Protein AF-A0A7R9HCI7-F1 (afdb_monomer)

Organism: Timema cristinae (NCBI:txid61476)

Radius of gyration: 23.61 Å; Cα contacts (8 Å, |Δi|>4): 76; chains: 1; bounding box: 45×80×58 Å

pLDDT: mean 74.75, std 20.43, range [25.92, 94.0]

Solvent-accessible surface area (backbone atoms only — not comparable to full-atom values): 10026 Å² total; per-residue (Å²): 134,87,79,90,85,79,88,84,80,81,80,78,85,79,87,85,67,65,69,63,51,51,56,56,50,52,55,48,55,50,48,51,52,53,50,50,58,56,46,45,73,75,46,67,97,42,62,68,61,53,50,54,51,48,59,49,64,70,42,100,64,65,69,97,73,86,86,89,84,77,69,84,92,68,52,61,66,58,54,52,54,52,49,44,74,71,39,95,44,56,58,39,95,76,62,65,82,81,29,78,43,73,36,52,42,48,50,52,45,49,43,61,76,68,43,75,66,93,82,60,90,80,69,70,65,74,78,72,78,38,78,46,73,69,46,47,52,51,50,52,50,54,4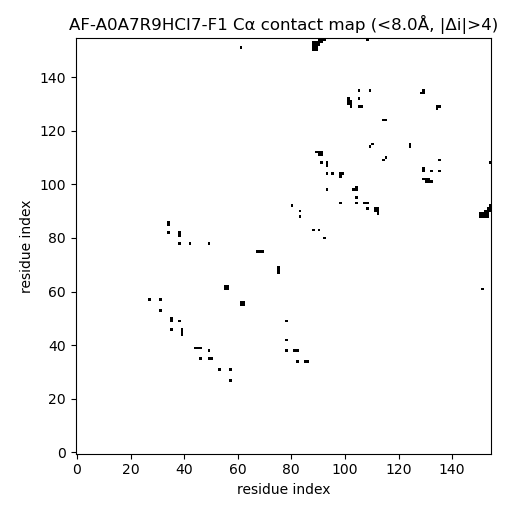9,58,71,68,45,83,68,89,60,60,78,46,116

InterPro domains:
  IPR020796 Origin recognition complex, subunit 5 [PTHR12705] (35-144)
  IPR027417 P-loop containing nucleoside triphosphate hydrolase [G3DSA:3.40.50.300] (43-154)
  IPR027417 P-loop containing nucleoside triphosphate hydrolase [SSF52540] (44-119)
  IPR041664 Orc1-like, AAA ATPase domain [PF13191] (43-144)

Secondary structure (DSSP, 8-state):
---------------SSHHHHHHHHHHHHHHHHHHHHHHHHHSTT-HHHHHHHHHHHSSSS--S-------TTS-HHHHHHHHHHHSSSEE----TTT--SHHHHHHHHHHHHHSPPTT-TTS--------SHHHHHHHHHHHHHH----PPEE-

Mean predicted aligned error: 12.15 Å

Sequence (155 aa):
MSSSLKSMKTKYKSGKNLENICGHLKSRHELKKRIQNKLNSIVPCRKVQINSLLDVLLTNQLPACVFVYGHTATGKTLVLSKLGDELNY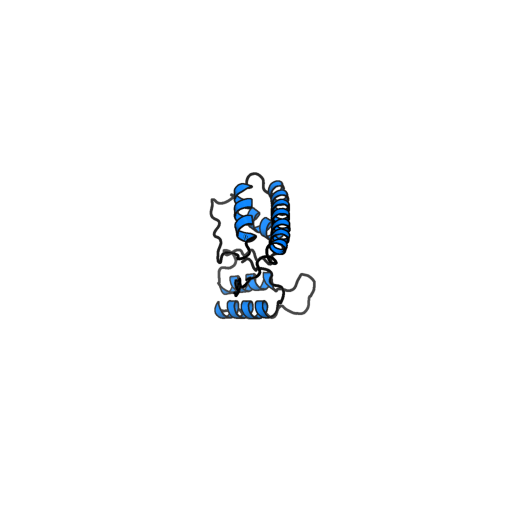AYACVNCIECYTPKLLFEQILFKFFGPSEGKSNDLWPCRRCDYMIDFVNILKQEADSHVTKQPLIL

Foldseek 3Di:
DDDDDDDDPDDPDDDDPPVVVVVVVVVLVVLLVVLLVVLCVVDPPCSVVLSVVSVQVSDPDHDPDDDDDDDPPPCPVVSVVSSVVSDPAQEQDDDCVVVVDPQSVLQSLCCSRPNDDPPDPDPPVPPQRPNDPVSSVVVVVVVVVVPPPPGDYHD

Structure (mmCIF, N/CA/C/O backbone):
data_AF-A0A7R9HCI7-F1
#
_entry.id   AF-A0A7R9HCI7-F1
#
loop_
_atom_site.group_PDB
_atom_site.id
_atom_site.type_symbol
_atom_site.label_atom_id
_atom_site.label_alt_id
_atom_site.label_comp_id
_atom_site.label_asym_id
_atom_site.label_entity_id
_atom_site.label_seq_id
_atom_site.pdbx_PDB_ins_code
_atom_site.Cartn_x
_atom_site.Cartn_y
_atom_site.Cartn_z
_atom_site.occupancy
_atom_site.B_iso_or_equiv
_atom_site.auth_seq_id
_atom_site.auth_comp_id
_atom_site.auth_asym_id
_atom_site.auth_atom_id
_atom_site.pdbx_PDB_model_num
ATOM 1 N N . MET A 1 1 ? -17.097 -65.354 40.753 1.00 37.03 1 MET A N 1
ATOM 2 C CA . MET A 1 1 ? -15.708 -65.227 40.259 1.00 37.03 1 MET A CA 1
ATOM 3 C C . MET A 1 1 ? -15.770 -64.275 39.067 1.00 37.03 1 MET A C 1
ATOM 5 O O . MET A 1 1 ? -16.356 -64.640 38.063 1.00 37.03 1 MET A O 1
ATOM 9 N N . SER A 1 2 ? -15.641 -62.958 39.283 1.00 2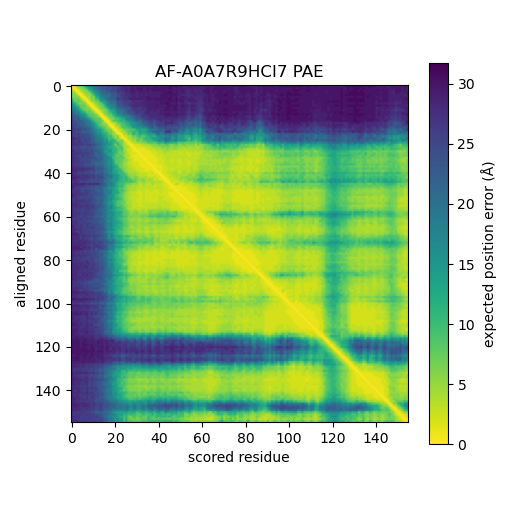7.30 2 SER A N 1
ATOM 10 C CA . SER A 1 2 ? -14.384 -62.184 39.129 1.00 27.30 2 SER A CA 1
ATOM 11 C C . SER A 1 2 ? -13.783 -62.344 37.721 1.00 27.30 2 SER A C 1
ATOM 13 O O . SER A 1 2 ? -13.521 -63.463 37.317 1.00 27.30 2 SER A O 1
ATOM 15 N N . SER A 1 3 ? -13.468 -61.323 36.927 1.00 27.89 3 SER A N 1
ATOM 16 C CA . SER A 1 3 ? -13.383 -59.879 37.154 1.00 27.89 3 SER A CA 1
ATOM 17 C C . SER A 1 3 ? -12.925 -59.207 35.849 1.00 27.89 3 SER A C 1
ATOM 19 O O . SER A 1 3 ? -12.008 -59.703 35.212 1.00 27.89 3 SER A O 1
ATOM 21 N N . SER A 1 4 ? -13.520 -58.052 35.533 1.00 30.88 4 SER A N 1
ATOM 22 C CA . SER A 1 4 ? -12.880 -56.810 35.061 1.00 30.88 4 SER A CA 1
ATOM 23 C C . SER A 1 4 ? -11.783 -56.866 33.978 1.00 30.88 4 SER A C 1
ATOM 25 O O . SER A 1 4 ? -10.645 -57.227 34.257 1.00 30.88 4 SER A O 1
ATOM 27 N N . LEU A 1 5 ? -12.060 -56.266 32.813 1.00 34.44 5 LEU A N 1
ATOM 28 C CA . LEU A 1 5 ? -11.051 -55.485 32.089 1.00 34.44 5 LEU A CA 1
ATOM 29 C C . LEU A 1 5 ? -11.661 -54.193 31.536 1.00 34.44 5 LEU A C 1
ATOM 31 O O . LEU A 1 5 ? -12.638 -54.166 30.794 1.00 34.44 5 LEU A O 1
ATOM 35 N N . LYS A 1 6 ? -11.086 -53.109 32.046 1.00 34.44 6 LYS A N 1
ATOM 36 C CA . LYS A 1 6 ? -11.495 -51.711 31.988 1.00 34.44 6 LYS A CA 1
ATOM 37 C C . LYS A 1 6 ? -11.345 -51.102 30.589 1.00 34.44 6 LYS A C 1
ATOM 39 O O . LYS A 1 6 ? -10.305 -51.234 29.960 1.00 34.44 6 LYS A O 1
ATOM 44 N N . SER A 1 7 ? -12.349 -50.304 30.216 1.00 31.52 7 SER A N 1
ATOM 45 C CA . SER A 1 7 ? -12.249 -48.953 29.633 1.00 31.52 7 SER A CA 1
ATOM 46 C C . SER A 1 7 ? -10.843 -48.495 29.208 1.00 31.52 7 SER A C 1
ATOM 48 O O . SER A 1 7 ? -10.058 -48.043 30.045 1.00 31.52 7 SER A O 1
ATOM 50 N N . MET A 1 8 ? -10.608 -48.423 27.899 1.00 29.86 8 MET A N 1
ATOM 51 C CA . MET A 1 8 ? -9.488 -47.690 27.308 1.00 29.86 8 MET A CA 1
ATOM 52 C C . MET A 1 8 ? -10.025 -46.424 26.626 1.00 29.86 8 MET A C 1
ATOM 54 O O . MET A 1 8 ? -10.258 -46.361 25.424 1.00 29.86 8 MET A O 1
ATOM 58 N N . LYS A 1 9 ? -10.286 -45.402 27.451 1.00 27.91 9 LYS A N 1
ATOM 59 C CA . LYS A 1 9 ? -10.481 -44.015 27.015 1.00 27.91 9 LYS A CA 1
ATOM 60 C C . LYS A 1 9 ? -9.11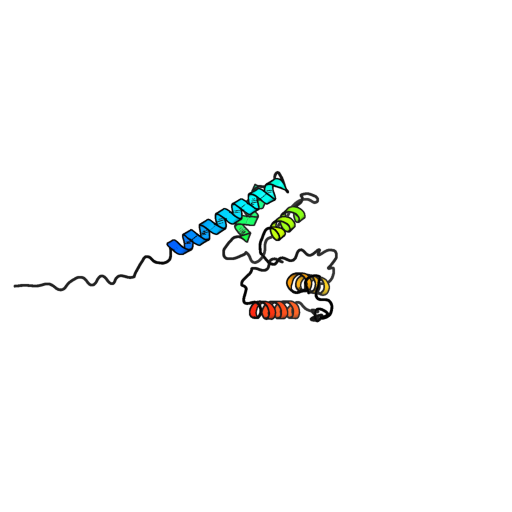3 -43.444 26.646 1.00 27.91 9 LYS A C 1
A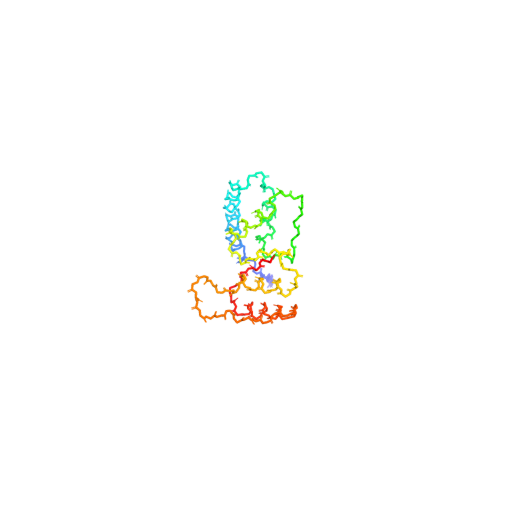TOM 62 O O . LYS A 1 9 ? -8.374 -43.001 27.527 1.00 27.91 9 LYS A O 1
ATOM 67 N N . THR A 1 10 ? -8.771 -43.430 25.364 1.00 29.78 10 THR A N 1
ATOM 68 C CA . THR A 1 10 ? -7.568 -42.738 24.892 1.00 29.78 10 THR A CA 1
ATOM 69 C C . THR A 1 10 ? -7.864 -41.242 24.803 1.00 29.78 10 THR A C 1
ATOM 71 O O . THR A 1 10 ? -8.478 -40.746 23.863 1.00 29.78 10 THR A O 1
ATOM 74 N N . LYS A 1 11 ? -7.458 -40.531 25.859 1.00 28.47 11 LYS A N 1
ATOM 75 C CA . LYS A 1 11 ? -7.398 -39.070 25.961 1.00 28.47 11 LYS A CA 1
ATOM 76 C C . LYS A 1 11 ? -6.602 -38.484 24.785 1.00 28.47 11 LYS A C 1
ATOM 78 O O . LYS A 1 11 ? -5.375 -38.495 24.827 1.00 28.47 11 LYS A O 1
ATOM 83 N N . TYR A 1 12 ? -7.273 -37.875 23.810 1.00 25.92 12 TYR A N 1
ATOM 84 C CA . TYR A 1 12 ? -6.657 -36.802 23.029 1.00 25.92 12 TYR A CA 1
ATOM 85 C C . TYR A 1 12 ? -6.811 -35.495 23.811 1.00 25.92 12 TYR A C 1
ATOM 87 O O . TYR A 1 12 ? -7.913 -35.033 24.102 1.00 25.92 12 TYR A O 1
ATOM 95 N N . LYS A 1 13 ? -5.663 -34.967 24.247 1.00 31.38 13 LYS A N 1
ATOM 96 C CA . LYS A 1 13 ? -5.502 -33.753 25.051 1.00 31.38 13 LYS A CA 1
ATOM 97 C C . LYS A 1 13 ? -6.074 -32.535 24.318 1.00 31.38 13 LYS A C 1
ATOM 99 O O . LYS A 1 13 ? -5.421 -31.946 23.465 1.00 31.38 13 LYS A O 1
ATOM 104 N N . SER A 1 14 ? -7.270 -32.136 24.733 1.00 38.16 14 SER A N 1
ATOM 105 C CA . SER A 1 14 ? -7.735 -30.752 24.695 1.00 38.16 14 SER A CA 1
ATOM 106 C C . SER A 1 14 ? -6.906 -29.898 25.670 1.00 38.16 14 SER A C 1
ATOM 108 O O . SER A 1 14 ? -6.562 -30.374 26.754 1.00 38.16 14 SER A O 1
ATOM 110 N N . GLY A 1 15 ? -6.605 -28.644 25.305 1.00 38.34 15 GLY A N 1
ATOM 111 C CA . GLY A 1 15 ? -6.406 -27.592 26.312 1.00 38.34 15 GLY A CA 1
ATOM 112 C C . GLY A 1 15 ? -5.046 -26.891 26.429 1.00 38.34 15 GLY A C 1
ATOM 113 O O . GLY A 1 15 ? -4.639 -26.626 27.553 1.00 38.34 15 GLY A O 1
ATOM 114 N N . LYS A 1 16 ? -4.343 -26.540 25.336 1.00 35.91 16 LYS A N 1
ATOM 115 C CA . LYS A 1 16 ? -3.199 -25.587 25.418 1.00 35.91 16 LYS A CA 1
ATOM 116 C C . LYS A 1 16 ? -3.106 -24.493 24.339 1.00 35.91 16 LYS A C 1
ATOM 118 O O . LYS A 1 16 ? -2.102 -23.795 24.297 1.00 35.91 16 LYS A O 1
ATOM 123 N N . ASN A 1 17 ? -4.126 -24.281 23.499 1.00 39.03 17 ASN A N 1
ATOM 124 C CA . ASN A 1 17 ? -4.044 -23.271 22.424 1.00 39.03 17 ASN A CA 1
ATOM 125 C C . ASN A 1 17 ? -5.053 -22.110 22.523 1.00 39.03 17 ASN A C 1
ATOM 127 O O . ASN A 1 17 ? -5.006 -21.206 21.705 1.00 39.03 17 ASN A O 1
ATOM 131 N N . LEU A 1 18 ? -5.950 -22.087 23.515 1.00 42.44 18 LEU A N 1
ATOM 132 C CA . LEU A 1 18 ? -6.977 -21.034 23.621 1.00 42.44 18 LEU A CA 1
ATOM 133 C C . LEU A 1 18 ? -6.498 -19.786 24.384 1.00 42.44 18 LEU A C 1
ATOM 135 O O . LEU A 1 18 ? -6.918 -18.674 24.067 1.00 42.44 18 LEU A O 1
ATOM 139 N N . GLU A 1 19 ? -5.575 -19.937 25.337 1.00 40.16 19 GLU A N 1
ATOM 140 C CA . GLU A 1 19 ? -5.097 -18.809 26.152 1.00 40.16 19 GLU A CA 1
ATOM 141 C C . GLU A 1 19 ? -4.163 -17.868 25.368 1.00 40.16 19 GLU A C 1
ATOM 143 O O . GLU A 1 19 ? -4.266 -16.647 25.496 1.00 40.16 19 GLU A O 1
ATOM 148 N N . ASN A 1 20 ? -3.352 -18.406 24.448 1.00 46.62 20 ASN A N 1
ATOM 149 C CA . ASN A 1 20 ? -2.476 -17.608 23.576 1.00 46.62 20 ASN A CA 1
ATOM 150 C C . ASN A 1 20 ? -3.254 -16.824 22.503 1.00 46.62 20 ASN A C 1
ATOM 152 O O . ASN A 1 20 ? -2.896 -15.695 22.167 1.00 46.62 20 ASN A O 1
ATOM 156 N N . ILE A 1 21 ? -4.355 -17.390 21.996 1.00 50.56 21 ILE A N 1
ATOM 157 C CA . ILE A 1 21 ? -5.230 -16.731 21.014 1.00 50.56 21 ILE A CA 1
ATOM 158 C C . ILE A 1 21 ? -5.944 -15.531 21.658 1.00 50.56 21 ILE A C 1
ATOM 160 O O . ILE A 1 21 ? -6.047 -14.467 21.046 1.00 50.56 21 ILE A O 1
ATOM 164 N N . CYS A 1 22 ? -6.370 -15.666 22.919 1.00 41.59 22 CYS A N 1
ATOM 165 C CA . CYS A 1 22 ? -7.024 -14.592 23.670 1.00 41.59 22 CYS A CA 1
ATOM 166 C C . CYS A 1 22 ? -6.092 -13.388 23.907 1.00 41.59 22 CYS A C 1
ATOM 168 O O . CYS A 1 22 ? -6.515 -12.243 23.744 1.00 41.59 22 CYS A O 1
ATOM 170 N N . GLY A 1 23 ? -4.810 -13.625 24.213 1.00 49.91 23 GLY A N 1
ATOM 171 C CA . GLY A 1 23 ? -3.813 -12.554 24.345 1.00 49.91 23 GLY A CA 1
ATOM 172 C C . GLY A 1 23 ? -3.589 -11.777 23.041 1.00 49.91 23 GLY A C 1
ATOM 173 O O . GLY A 1 23 ? -3.537 -10.546 23.040 1.00 49.91 23 GLY A O 1
ATOM 174 N N . HIS A 1 24 ? -3.542 -12.485 21.910 1.00 54.00 24 HIS A N 1
ATOM 175 C CA . HIS A 1 24 ? -3.337 -11.879 20.593 1.00 54.00 24 HIS A CA 1
ATOM 176 C C . HIS A 1 24 ? -4.558 -11.079 20.103 1.00 54.00 24 HIS A C 1
ATOM 178 O O . HIS A 1 24 ? -4.414 -9.995 19.535 1.00 54.00 24 HIS A O 1
ATOM 184 N N . LEU A 1 25 ? -5.767 -11.583 20.372 1.00 55.38 25 LEU A N 1
ATOM 185 C CA . LEU A 1 25 ? -7.024 -10.899 20.053 1.00 55.38 25 LEU A CA 1
ATOM 186 C C . LEU A 1 25 ? -7.227 -9.634 20.897 1.00 55.38 25 LEU A C 1
ATOM 188 O O . LEU A 1 25 ? -7.685 -8.624 20.364 1.00 55.38 25 LEU A O 1
ATOM 192 N N . LYS A 1 26 ? -6.841 -9.652 22.182 1.00 60.97 26 LYS A N 1
ATOM 193 C CA . LYS A 1 26 ? -6.886 -8.463 23.052 1.00 60.97 26 LYS A CA 1
ATOM 194 C C . LYS A 1 26 ? -5.981 -7.344 22.531 1.00 60.97 26 LYS A C 1
ATOM 196 O O . LYS A 1 26 ? -6.449 -6.220 22.376 1.00 60.97 26 LYS A O 1
ATOM 201 N N . SER A 1 27 ? -4.741 -7.673 22.161 1.00 69.88 27 SER A N 1
ATOM 202 C CA . SER A 1 27 ? -3.797 -6.716 21.564 1.00 69.88 27 SER A CA 1
ATOM 203 C C . SER A 1 27 ? -4.328 -6.103 20.260 1.00 69.88 27 SER A C 1
ATOM 205 O O . SER A 1 27 ? -4.240 -4.890 20.066 1.00 69.88 27 SER A O 1
ATOM 207 N N . ARG A 1 28 ? -4.951 -6.906 19.385 1.00 73.25 28 ARG A N 1
ATOM 208 C CA . ARG A 1 28 ? -5.523 -6.414 18.120 1.00 73.25 28 ARG A CA 1
ATOM 209 C C . ARG A 1 28 ? -6.748 -5.528 18.307 1.00 73.25 28 ARG A C 1
ATOM 211 O O . ARG A 1 28 ? -6.856 -4.509 17.629 1.00 73.25 28 ARG A O 1
ATOM 218 N N . HIS A 1 29 ? -7.660 -5.884 19.210 1.00 82.31 29 HIS A N 1
ATOM 219 C CA . HIS A 1 29 ? -8.820 -5.041 19.506 1.00 82.31 29 HIS A CA 1
ATOM 220 C C . HIS A 1 29 ? -8.399 -3.678 20.065 1.00 82.31 29 HIS A C 1
ATOM 222 O O . HIS A 1 29 ? -8.983 -2.653 19.708 1.00 82.31 29 HIS A O 1
ATOM 228 N N . GLU A 1 30 ? -7.365 -3.662 20.904 1.00 84.75 30 GLU A N 1
ATOM 229 C CA . GLU A 1 30 ? -6.807 -2.440 21.473 1.00 84.75 30 GLU A CA 1
ATOM 230 C C . GLU A 1 30 ? -6.088 -1.588 20.417 1.00 84.75 30 GLU A C 1
ATOM 232 O O . GLU A 1 30 ? -6.344 -0.385 20.324 1.00 84.75 30 GLU A O 1
ATOM 237 N N . LEU A 1 31 ? -5.291 -2.214 19.542 1.00 84.50 31 LEU A N 1
ATOM 238 C CA . LEU A 1 31 ? -4.670 -1.555 18.390 1.00 84.50 31 LEU A CA 1
ATOM 239 C C . LEU A 1 31 ? -5.727 -0.941 17.459 1.00 84.50 31 LEU A C 1
ATOM 241 O O . LEU A 1 31 ? -5.645 0.243 17.132 1.00 84.50 31 LEU A O 1
ATOM 245 N N . LYS A 1 32 ? -6.757 -1.716 17.086 1.00 88.00 32 LYS A N 1
ATOM 246 C CA . LYS A 1 32 ? -7.870 -1.248 16.249 1.00 88.00 32 LYS A CA 1
ATOM 247 C C . LYS A 1 32 ? -8.527 -0.018 16.865 1.00 88.00 32 LYS A C 1
ATOM 249 O O . LYS A 1 32 ? -8.707 0.982 16.179 1.00 88.00 32 LYS A O 1
ATOM 254 N N . LYS A 1 33 ? -8.842 -0.064 18.164 1.00 88.81 33 LYS A N 1
ATOM 255 C CA . LYS A 1 33 ? -9.473 1.050 18.885 1.00 88.81 33 LYS A CA 1
ATOM 256 C C . LYS A 1 33 ? -8.571 2.287 18.924 1.00 88.81 33 LYS A C 1
ATOM 258 O O . LYS A 1 33 ? -9.055 3.401 18.733 1.00 88.81 33 LYS A O 1
ATOM 263 N N . ARG A 1 34 ? -7.264 2.105 19.132 1.00 89.56 34 ARG A N 1
ATOM 264 C CA . ARG A 1 34 ? -6.278 3.194 19.136 1.00 89.56 34 ARG A CA 1
ATOM 265 C C . ARG A 1 34 ? -6.194 3.886 17.775 1.00 89.56 34 ARG A C 1
ATOM 267 O O . ARG A 1 34 ? -6.333 5.107 17.718 1.00 89.56 34 ARG A O 1
ATOM 274 N N . ILE A 1 35 ? -6.019 3.115 16.699 1.00 89.12 35 ILE A N 1
ATOM 275 C CA . ILE A 1 35 ? -5.932 3.643 15.329 1.00 89.12 35 ILE A CA 1
ATOM 276 C C . ILE A 1 35 ? -7.252 4.314 14.944 1.00 89.12 35 ILE A C 1
ATOM 278 O O . ILE A 1 35 ? -7.260 5.446 14.469 1.00 89.12 35 ILE A O 1
ATOM 282 N N . GLN A 1 36 ? -8.383 3.668 15.230 1.00 89.94 36 GLN A N 1
ATOM 283 C CA . GLN A 1 36 ? -9.710 4.212 14.956 1.00 89.94 36 GLN A CA 1
ATOM 284 C C . GLN A 1 36 ? -9.930 5.568 15.643 1.00 89.94 36 GLN A C 1
ATOM 286 O O . GLN A 1 36 ? -10.409 6.505 15.009 1.00 89.94 36 GLN A O 1
ATOM 291 N N . ASN A 1 37 ? -9.574 5.702 16.924 1.00 89.50 37 ASN A N 1
ATOM 292 C CA . ASN A 1 37 ? -9.727 6.963 17.652 1.00 89.50 37 ASN A CA 1
ATOM 293 C C . ASN A 1 37 ? -8.876 8.084 17.045 1.00 89.50 37 ASN A C 1
ATOM 295 O O . ASN A 1 37 ? -9.359 9.208 16.915 1.00 89.50 37 ASN A O 1
ATOM 299 N N . LYS A 1 38 ? -7.642 7.771 16.638 1.00 89.69 38 LYS A N 1
ATOM 300 C CA . LYS A 1 38 ? -6.724 8.738 16.029 1.00 89.69 38 LYS A CA 1
ATOM 301 C C . LYS A 1 38 ? -7.152 9.139 14.615 1.00 89.69 38 LYS A C 1
ATOM 303 O O . LYS A 1 38 ? -7.125 10.314 14.278 1.00 89.69 38 LYS A O 1
ATOM 308 N N . LEU A 1 39 ? -7.624 8.197 13.802 1.00 89.00 39 LEU A N 1
ATOM 309 C CA . LEU A 1 39 ? -8.130 8.507 12.463 1.00 89.00 39 LEU A CA 1
ATOM 310 C C . LEU A 1 39 ? -9.450 9.280 12.505 1.00 89.00 39 LEU A C 1
ATOM 312 O O . LEU A 1 39 ? -9.661 10.157 11.675 1.00 89.00 39 LEU A O 1
ATOM 316 N N . ASN A 1 40 ? -10.323 9.009 13.477 1.00 89.06 40 ASN A N 1
ATOM 317 C CA . ASN A 1 40 ? -11.608 9.702 13.603 1.00 89.06 40 ASN A CA 1
ATOM 318 C C . ASN A 1 40 ? -11.477 11.182 13.982 1.00 89.06 40 ASN A C 1
ATOM 320 O O . ASN A 1 40 ? -12.395 11.946 13.684 1.00 89.06 40 ASN A O 1
ATOM 324 N N . SER A 1 41 ? -10.389 11.585 14.648 1.00 88.69 41 SER A N 1
ATOM 325 C CA . SER A 1 41 ? -10.126 13.002 14.921 1.00 88.69 41 SER A CA 1
ATOM 326 C C . SER A 1 41 ? -9.600 13.734 13.685 1.00 88.69 41 SER A C 1
ATOM 328 O O . SER A 1 41 ? -9.924 14.901 13.493 1.00 88.69 41 SER A O 1
ATOM 330 N N . ILE A 1 42 ? -8.837 13.046 12.829 1.00 88.44 42 ILE A N 1
ATOM 331 C CA . ILE A 1 42 ? -8.244 13.614 11.608 1.00 88.44 42 ILE A CA 1
ATOM 332 C C . ILE A 1 42 ? -9.255 13.634 10.454 1.00 88.44 42 ILE A C 1
ATOM 334 O O . ILE A 1 42 ? -9.344 14.613 9.716 1.00 88.44 42 ILE A O 1
ATOM 338 N N . VAL A 1 43 ? -10.019 12.553 10.283 1.00 88.38 43 VAL A N 1
ATOM 339 C CA . VAL A 1 43 ? -10.983 12.375 9.192 1.00 88.38 43 VAL A CA 1
ATOM 340 C C . VAL A 1 43 ? -12.382 12.141 9.774 1.00 88.38 43 VAL A C 1
ATOM 342 O O . VAL A 1 43 ? -12.817 10.992 9.933 1.00 88.38 43 VAL A O 1
ATOM 345 N N . PRO A 1 44 ? -13.121 13.217 10.103 1.00 86.75 44 PRO A N 1
ATOM 346 C CA . PRO A 1 44 ? -14.468 13.088 10.636 1.00 86.75 44 PRO A CA 1
ATOM 347 C C . PRO A 1 44 ? -15.424 12.452 9.612 1.00 86.75 44 PRO A C 1
ATOM 349 O O . PRO A 1 44 ? -15.191 12.451 8.403 1.00 86.75 44 PRO A O 1
ATOM 352 N N . CYS A 1 45 ? -16.528 11.890 10.113 1.00 87.56 45 CYS A N 1
ATOM 353 C CA . CYS A 1 45 ? -17.630 11.329 9.315 1.00 87.56 45 CYS A CA 1
ATOM 354 C C . CYS A 1 45 ? -17.297 10.109 8.428 1.00 87.56 45 CYS A C 1
ATOM 356 O O . CYS A 1 45 ? -18.137 9.700 7.631 1.00 87.56 45 CYS A O 1
ATOM 358 N N . ARG A 1 46 ? -16.126 9.471 8.584 1.00 87.62 46 ARG A N 1
ATOM 359 C CA . ARG A 1 46 ? -15.738 8.255 7.827 1.00 87.62 46 ARG A CA 1
ATOM 360 C C . ARG A 1 46 ? -15.551 7.001 8.681 1.00 87.62 46 ARG A C 1
ATOM 362 O O . ARG A 1 46 ? -14.874 6.054 8.287 1.00 87.62 46 ARG A O 1
ATOM 369 N N . LYS A 1 47 ? -16.176 6.984 9.860 1.00 89.44 47 LYS A N 1
ATOM 370 C CA . LYS A 1 47 ? -16.003 5.938 10.882 1.00 89.44 47 LYS A CA 1
ATOM 371 C C . LYS A 1 47 ? -16.291 4.532 10.346 1.00 89.44 47 LYS A C 1
ATOM 373 O O . LYS A 1 47 ? -15.550 3.601 10.636 1.00 89.44 47 LYS A O 1
ATOM 378 N N . VAL A 1 48 ? -17.356 4.377 9.557 1.00 90.00 48 VAL A N 1
ATOM 379 C CA . VAL A 1 48 ? -17.792 3.069 9.036 1.00 90.00 48 VAL A CA 1
ATOM 380 C C . VAL A 1 48 ? -16.791 2.518 8.018 1.00 90.00 48 VAL A C 1
ATOM 382 O O . VAL A 1 48 ? -16.431 1.343 8.079 1.00 90.00 48 VAL A O 1
ATOM 385 N N . GLN A 1 49 ? -16.294 3.371 7.121 1.00 91.19 49 GLN A N 1
ATOM 386 C CA . GLN A 1 49 ? -15.311 2.991 6.106 1.00 91.19 49 GLN A CA 1
ATOM 387 C C . GLN A 1 49 ? -13.958 2.663 6.745 1.00 91.19 49 GLN A C 1
ATOM 389 O O . GLN A 1 49 ? -13.357 1.650 6.401 1.00 91.19 49 GLN A O 1
ATOM 394 N N . ILE A 1 50 ? -13.517 3.471 7.717 1.00 91.19 50 ILE A N 1
ATOM 395 C CA . ILE A 1 50 ? -12.285 3.222 8.481 1.00 91.19 50 ILE A CA 1
ATOM 396 C C . ILE A 1 50 ? -12.375 1.883 9.218 1.00 91.19 50 ILE A C 1
ATOM 398 O O . ILE A 1 50 ? -11.444 1.088 9.152 1.00 91.19 50 ILE A O 1
ATOM 402 N N . ASN A 1 51 ? -13.505 1.598 9.871 1.00 91.44 51 ASN A N 1
ATOM 403 C CA . ASN A 1 51 ? -13.701 0.328 10.569 1.00 91.44 51 ASN A CA 1
ATOM 404 C C . ASN A 1 51 ? -13.638 -0.865 9.619 1.00 91.44 51 ASN A C 1
ATOM 406 O O . ASN A 1 51 ? -12.945 -1.829 9.920 1.00 91.44 51 ASN A O 1
ATOM 410 N N . SER A 1 52 ? -14.317 -0.768 8.474 1.00 91.38 52 SER A N 1
ATOM 411 C CA . SER A 1 52 ? -14.349 -1.840 7.474 1.00 91.38 52 SER A CA 1
ATOM 412 C C . SER A 1 52 ? -12.955 -2.113 6.904 1.00 91.38 52 SER A C 1
ATOM 414 O O . SER A 1 52 ? -12.555 -3.266 6.779 1.00 91.38 52 SER A O 1
ATOM 416 N N . LEU A 1 53 ? -12.181 -1.061 6.613 1.00 90.44 53 LEU A N 1
ATOM 417 C CA . LEU A 1 53 ? -10.796 -1.200 6.159 1.00 90.44 53 LEU A CA 1
ATOM 418 C C . LEU A 1 53 ? -9.898 -1.796 7.247 1.00 90.44 53 LEU A C 1
ATOM 420 O O . LEU A 1 53 ? -9.122 -2.699 6.960 1.00 90.44 53 LEU A O 1
ATOM 424 N N . LEU A 1 54 ? -10.023 -1.347 8.500 1.00 89.81 54 LEU A N 1
ATOM 425 C CA . LEU A 1 54 ? -9.267 -1.915 9.619 1.00 89.81 54 LEU A CA 1
ATOM 426 C C . LEU A 1 54 ? -9.591 -3.393 9.841 1.00 89.81 54 LEU A C 1
ATOM 428 O O . LEU A 1 54 ? -8.686 -4.166 10.134 1.00 89.81 54 LEU A O 1
ATOM 432 N N . ASP A 1 55 ? -10.852 -3.794 9.690 1.00 89.44 55 ASP A N 1
ATOM 433 C CA . ASP A 1 55 ? -11.253 -5.198 9.801 1.00 89.44 55 ASP A CA 1
ATOM 434 C C . ASP A 1 55 ? -10.606 -6.068 8.726 1.00 89.44 55 ASP A C 1
ATOM 436 O O . ASP A 1 55 ? -10.173 -7.176 9.024 1.00 89.44 55 ASP A O 1
ATOM 440 N N . VAL A 1 56 ? -10.477 -5.550 7.504 1.00 89.44 56 VAL A N 1
ATOM 441 C CA . VAL A 1 56 ? -9.834 -6.255 6.389 1.00 89.44 56 VAL A CA 1
ATOM 442 C C . VAL A 1 56 ? -8.307 -6.267 6.506 1.00 89.44 56 VAL A C 1
ATOM 444 O O . VAL A 1 56 ? -7.683 -7.254 6.136 1.00 89.44 56 VAL A O 1
ATOM 447 N N . LEU A 1 57 ? -7.689 -5.195 7.007 1.00 86.62 57 LEU A N 1
ATOM 448 C CA . LEU A 1 57 ? -6.228 -5.082 7.084 1.00 86.62 57 LEU A CA 1
ATOM 449 C C . LEU A 1 57 ? -5.631 -5.734 8.336 1.00 86.62 57 LEU A C 1
ATOM 451 O O . LEU A 1 57 ? -4.482 -6.159 8.305 1.00 86.62 57 LEU A O 1
ATOM 455 N N . LEU A 1 58 ? -6.384 -5.821 9.438 1.00 84.94 58 LEU A N 1
ATOM 456 C CA . LEU A 1 58 ? -5.913 -6.427 10.690 1.00 84.94 58 LEU A CA 1
ATOM 457 C C . LEU A 1 58 ? -6.166 -7.940 10.773 1.00 84.94 58 LEU A C 1
ATOM 459 O O . LEU A 1 58 ? -5.845 -8.547 11.803 1.00 84.94 58 LEU A O 1
ATOM 463 N N . THR A 1 59 ? -6.716 -8.565 9.729 1.00 80.75 59 THR A N 1
ATOM 464 C CA . THR A 1 59 ? -6.866 -10.023 9.650 1.00 80.75 59 THR A CA 1
ATOM 465 C C . THR A 1 59 ? -5.506 -10.730 9.643 1.00 80.75 59 THR A C 1
ATOM 467 O O . THR A 1 59 ? -4.457 -10.151 9.369 1.00 80.75 59 THR A O 1
ATOM 470 N N . ASN A 1 60 ? -5.502 -12.027 9.966 1.00 72.62 60 ASN A N 1
ATOM 471 C CA . ASN A 1 60 ? -4.279 -12.840 9.905 1.00 72.62 60 ASN A CA 1
ATOM 472 C C . ASN A 1 60 ? -3.807 -13.090 8.463 1.00 72.62 60 ASN A C 1
ATOM 474 O O . ASN A 1 60 ? -2.651 -13.441 8.247 1.00 72.62 60 ASN A O 1
ATOM 478 N N . GLN A 1 61 ? -4.712 -12.945 7.496 1.00 80.38 61 GLN A N 1
ATOM 479 C CA . GLN A 1 61 ? -4.459 -13.087 6.071 1.00 80.38 61 GLN A CA 1
ATOM 480 C C . GLN A 1 61 ? -5.020 -11.851 5.384 1.00 80.38 61 GLN A C 1
ATOM 482 O O . GLN A 1 61 ? -6.239 -11.654 5.375 1.00 80.38 61 GLN A O 1
ATOM 487 N N . LEU A 1 62 ? -4.133 -11.018 4.844 1.00 84.88 62 LEU A N 1
ATOM 488 C CA . LEU A 1 62 ? -4.565 -9.896 4.026 1.00 84.88 62 LEU A CA 1
ATOM 489 C C . LEU A 1 62 ? -5.165 -10.422 2.720 1.00 84.88 62 LEU A C 1
ATOM 491 O O . LEU A 1 62 ? -4.671 -11.413 2.170 1.00 84.88 62 LEU A O 1
ATOM 495 N N . PRO A 1 63 ? -6.224 -9.779 2.213 1.00 88.06 63 PRO A N 1
ATOM 496 C CA . PRO A 1 63 ? -6.725 -10.087 0.884 1.00 88.06 63 PRO A CA 1
ATOM 497 C C . PRO A 1 63 ? -5.653 -9.784 -0.168 1.00 88.06 63 PRO A C 1
ATOM 499 O O . PRO A 1 63 ? -4.856 -8.862 -0.013 1.00 88.06 63 PRO A O 1
ATOM 502 N N . ALA A 1 64 ? -5.681 -10.523 -1.279 1.00 87.19 64 ALA A N 1
ATOM 503 C CA . ALA A 1 64 ? -4.757 -10.297 -2.391 1.00 87.19 64 ALA A CA 1
ATOM 504 C C . ALA A 1 64 ? -4.931 -8.911 -3.044 1.00 87.19 64 ALA A C 1
ATOM 506 O O . ALA A 1 64 ? -3.992 -8.382 -3.628 1.00 87.19 64 ALA A O 1
ATOM 507 N N . CYS A 1 65 ? -6.131 -8.327 -2.966 1.00 89.56 65 CYS A N 1
ATOM 508 C CA . CYS A 1 65 ? -6.434 -7.000 -3.491 1.00 89.56 65 CYS A CA 1
ATOM 509 C C . CYS A 1 65 ? -7.634 -6.394 -2.748 1.00 89.56 65 CYS A C 1
ATOM 511 O O . CYS A 1 65 ? -8.603 -7.096 -2.450 1.00 89.56 65 CYS A O 1
ATOM 513 N N . VAL A 1 66 ? -7.583 -5.086 -2.484 1.00 91.06 66 VAL A N 1
ATOM 514 C CA . VAL A 1 66 ? -8.718 -4.287 -2.000 1.00 91.06 66 VAL A CA 1
ATOM 515 C C . VAL A 1 66 ? -8.941 -3.141 -2.972 1.00 91.06 66 VAL A C 1
ATOM 517 O O . VAL A 1 66 ? -8.031 -2.360 -3.236 1.00 91.06 66 VAL A O 1
ATOM 520 N N . PHE A 1 67 ? -10.166 -3.008 -3.474 1.00 92.19 67 PHE A N 1
ATOM 521 C CA . PHE A 1 67 ? -10.534 -1.927 -4.380 1.00 92.19 67 PHE A CA 1
ATOM 522 C C . PHE A 1 67 ? -11.474 -0.937 -3.689 1.00 92.19 67 PHE A C 1
ATOM 524 O O . PHE A 1 67 ? -12.586 -1.289 -3.294 1.00 92.19 67 PHE A O 1
ATOM 531 N N . VAL A 1 68 ? -11.032 0.315 -3.539 1.00 91.75 68 VAL A N 1
ATOM 532 C CA . VAL A 1 68 ? -11.808 1.391 -2.902 1.00 91.75 68 VAL A CA 1
ATOM 533 C C . VAL A 1 68 ? -12.257 2.393 -3.962 1.00 91.75 68 VAL A C 1
ATOM 535 O O . VAL A 1 68 ? -11.439 3.108 -4.536 1.00 91.75 68 VAL A O 1
ATOM 538 N N . TYR A 1 69 ? -13.568 2.496 -4.192 1.00 93.56 69 TYR A N 1
ATOM 539 C CA . TYR A 1 69 ? -14.145 3.375 -5.216 1.00 93.56 69 TYR A CA 1
ATOM 540 C C . TYR A 1 69 ? -14.982 4.522 -4.618 1.00 93.56 69 TYR A C 1
ATOM 542 O O . TYR A 1 69 ? -15.396 4.486 -3.460 1.00 93.56 69 TYR A O 1
ATOM 550 N N . GLY A 1 70 ? -15.210 5.576 -5.410 1.00 92.56 70 GLY A N 1
ATOM 551 C CA . GLY A 1 70 ? -16.118 6.684 -5.084 1.00 92.56 70 GLY A CA 1
ATOM 552 C C . GLY A 1 70 ? -15.801 7.958 -5.872 1.00 92.56 70 GLY A C 1
ATOM 553 O O . GLY A 1 70 ? -14.753 8.038 -6.512 1.00 92.56 70 GLY A O 1
ATOM 554 N N . HIS A 1 71 ? -16.647 8.986 -5.768 1.00 94.00 71 HIS A N 1
ATOM 555 C CA . HIS A 1 71 ? -16.467 10.265 -6.477 1.00 94.00 71 HIS A CA 1
ATOM 556 C C . HIS A 1 71 ? -15.137 10.973 -6.175 1.00 94.00 71 HIS A C 1
ATOM 558 O O . HIS A 1 71 ? -14.506 10.752 -5.138 1.00 94.00 71 HIS A O 1
ATOM 564 N N . THR A 1 72 ? -14.690 11.841 -7.080 1.00 91.00 72 THR A N 1
ATOM 565 C CA . THR A 1 72 ? -13.533 12.716 -6.841 1.00 91.00 72 THR A CA 1
ATOM 566 C C . THR A 1 72 ? -13.769 13.595 -5.605 1.00 91.00 72 THR A C 1
ATOM 568 O O . THR A 1 72 ? -14.900 13.784 -5.163 1.00 91.00 72 THR A O 1
ATOM 571 N N . ALA A 1 73 ? -12.690 14.058 -4.970 1.00 85.81 73 ALA A N 1
ATOM 572 C CA . ALA A 1 73 ? -12.731 14.871 -3.746 1.00 85.81 73 ALA A CA 1
ATOM 573 C C . ALA A 1 73 ? -13.406 14.233 -2.505 1.00 85.81 73 ALA A C 1
ATOM 575 O O . ALA A 1 73 ? -13.493 14.866 -1.458 1.00 85.81 73 ALA A O 1
ATOM 576 N N . THR A 1 74 ? -13.784 12.947 -2.526 1.00 87.75 74 THR A N 1
ATOM 577 C CA . THR A 1 74 ? -14.306 12.256 -1.328 1.00 87.75 74 THR A CA 1
ATOM 578 C C . THR A 1 74 ? -13.209 11.777 -0.363 1.00 87.75 74 THR A C 1
ATOM 580 O O . THR A 1 74 ? -13.439 10.834 0.385 1.00 87.75 74 THR A O 1
ATOM 583 N N . GLY A 1 75 ? -11.990 12.321 -0.404 1.00 86.94 75 GLY A N 1
ATOM 584 C CA . GLY A 1 75 ? -10.936 12.018 0.579 1.00 86.94 75 GLY A CA 1
ATOM 585 C C . GLY A 1 75 ? -10.514 10.543 0.714 1.00 86.94 75 GLY A C 1
ATOM 586 O O . GLY A 1 75 ? -10.002 10.166 1.763 1.00 86.94 75 GLY A O 1
ATOM 587 N N . LYS A 1 76 ? -10.723 9.697 -0.308 1.00 91.81 76 LYS A N 1
ATOM 588 C CA . LYS A 1 76 ? -10.336 8.267 -0.274 1.00 91.81 76 LYS A CA 1
ATOM 589 C C . LYS A 1 76 ? -8.831 8.097 -0.074 1.00 91.81 76 LYS A C 1
ATOM 591 O O . LYS A 1 76 ? -8.415 7.376 0.825 1.00 91.81 76 LYS A O 1
ATOM 596 N N . THR A 1 77 ? -8.043 8.834 -0.854 1.00 91.31 77 THR A N 1
ATOM 597 C CA . THR A 1 77 ? -6.581 8.867 -0.744 1.00 91.31 77 THR A CA 1
ATOM 598 C C . THR A 1 77 ? -6.143 9.303 0.650 1.00 91.31 77 THR A C 1
ATOM 600 O O . THR A 1 77 ? -5.316 8.638 1.252 1.00 91.31 77 THR A O 1
ATOM 603 N N . LEU A 1 78 ? -6.770 10.342 1.219 1.00 91.12 78 LEU A N 1
ATOM 604 C CA . LEU A 1 78 ? -6.452 10.817 2.570 1.00 91.12 78 LEU A CA 1
ATOM 605 C C . LEU A 1 78 ? -6.661 9.727 3.632 1.00 91.12 78 LEU A C 1
ATOM 607 O O . LEU A 1 78 ? -5.804 9.547 4.493 1.00 91.12 78 LEU A O 1
ATOM 611 N N . VAL A 1 79 ? -7.779 8.995 3.566 1.00 91.38 79 VAL A N 1
ATOM 612 C CA . VAL A 1 79 ? -8.055 7.892 4.501 1.00 91.38 79 VAL A CA 1
ATOM 613 C C . VAL A 1 79 ? -7.012 6.788 4.361 1.00 91.38 79 VAL A C 1
ATOM 615 O O . VAL A 1 79 ? -6.491 6.339 5.374 1.00 91.38 79 VAL A O 1
ATOM 618 N N . LEU A 1 80 ? -6.694 6.366 3.133 1.00 90.94 80 LEU A N 1
ATOM 619 C CA . LEU A 1 80 ? -5.734 5.286 2.886 1.00 90.94 80 LEU A CA 1
ATOM 620 C C . LEU A 1 80 ? -4.310 5.668 3.301 1.00 90.94 80 LEU A C 1
ATOM 622 O O . LEU A 1 80 ? -3.660 4.885 3.982 1.00 90.94 80 LEU A O 1
ATOM 626 N N . SER A 1 81 ? -3.851 6.878 2.969 1.00 89.81 81 SER A N 1
ATOM 627 C CA . SER A 1 81 ? -2.526 7.359 3.376 1.00 89.81 81 SER A CA 1
ATOM 628 C C . SER A 1 81 ? -2.409 7.454 4.895 1.00 89.81 81 SER A C 1
ATOM 630 O O . SER A 1 81 ? -1.447 6.957 5.465 1.00 89.81 81 SER A O 1
ATOM 632 N N . LYS A 1 82 ? -3.420 8.016 5.576 1.00 90.81 82 LYS A N 1
ATOM 633 C CA . LYS A 1 82 ? -3.410 8.092 7.044 1.00 90.81 82 LYS A CA 1
ATOM 634 C C . LYS A 1 82 ? -3.512 6.719 7.694 1.00 90.81 82 LYS A C 1
ATOM 636 O O . LYS A 1 82 ? -2.913 6.498 8.733 1.00 90.81 82 LYS A O 1
ATOM 641 N N . LEU A 1 83 ? -4.252 5.794 7.097 1.00 89.31 83 LEU A N 1
ATOM 642 C CA . LEU A 1 83 ? -4.324 4.423 7.583 1.00 89.31 83 LEU A CA 1
ATOM 643 C C . LEU A 1 83 ? -2.975 3.707 7.445 1.00 89.31 83 LEU A C 1
ATOM 645 O O . LEU A 1 83 ? -2.569 3.033 8.384 1.00 89.31 83 LEU A O 1
ATOM 649 N N . GLY A 1 84 ? -2.280 3.897 6.321 1.00 86.75 84 GLY A N 1
ATOM 650 C CA . GLY A 1 84 ? -0.912 3.419 6.121 1.00 86.75 84 GLY A CA 1
ATOM 651 C C . GLY A 1 84 ? 0.059 3.994 7.153 1.00 86.75 84 GLY A C 1
ATOM 652 O O . GLY A 1 84 ? 0.783 3.228 7.770 1.00 86.75 84 GLY A O 1
ATOM 653 N N . ASP A 1 85 ? 0.009 5.308 7.410 1.00 86.62 85 ASP A N 1
ATOM 654 C CA . ASP A 1 85 ? 0.855 5.984 8.413 1.00 86.62 85 ASP A CA 1
ATOM 655 C C . ASP A 1 85 ? 0.688 5.418 9.836 1.00 86.62 85 ASP A C 1
ATOM 657 O O . ASP A 1 85 ? 1.626 5.417 10.630 1.00 86.62 85 ASP A O 1
ATOM 661 N N . GLU A 1 86 ? -0.527 4.991 10.191 1.00 86.75 86 GLU A N 1
ATOM 662 C CA . GLU A 1 86 ? -0.844 4.475 11.529 1.00 86.75 86 GLU A CA 1
ATOM 663 C C . GLU A 1 86 ? -0.626 2.965 11.669 1.00 86.75 86 GLU A C 1
ATOM 665 O O . GLU A 1 86 ? -0.537 2.447 12.788 1.00 86.75 86 GLU A O 1
ATOM 670 N N . LEU A 1 87 ? -0.586 2.240 10.553 1.00 83.94 87 LEU A N 1
ATOM 671 C CA . LEU A 1 87 ? -0.258 0.826 10.542 1.00 83.94 87 LEU A CA 1
ATOM 672 C C . LEU A 1 87 ? 1.264 0.684 10.542 1.00 83.94 87 LEU A C 1
ATOM 674 O O . LEU A 1 87 ? 1.959 1.267 9.723 1.00 83.94 87 LEU A O 1
ATOM 678 N N . ASN A 1 88 ? 1.794 -0.182 11.404 1.00 76.38 88 ASN A N 1
ATOM 679 C CA . ASN A 1 88 ? 3.209 -0.576 11.356 1.00 76.38 88 ASN A CA 1
ATOM 680 C C . ASN A 1 88 ? 3.486 -1.542 10.186 1.00 76.38 88 ASN A C 1
ATOM 682 O O . ASN A 1 88 ? 4.209 -2.522 10.345 1.00 76.38 88 ASN A O 1
ATOM 686 N N . TYR A 1 89 ? 2.824 -1.343 9.050 1.00 83.12 89 TYR A N 1
ATOM 687 C CA . TYR A 1 89 ? 3.010 -2.127 7.841 1.00 83.12 89 TYR A CA 1
ATOM 688 C C . TYR A 1 89 ? 3.890 -1.336 6.894 1.00 83.12 89 TYR A C 1
ATOM 690 O O . TYR A 1 89 ? 3.765 -0.118 6.779 1.00 83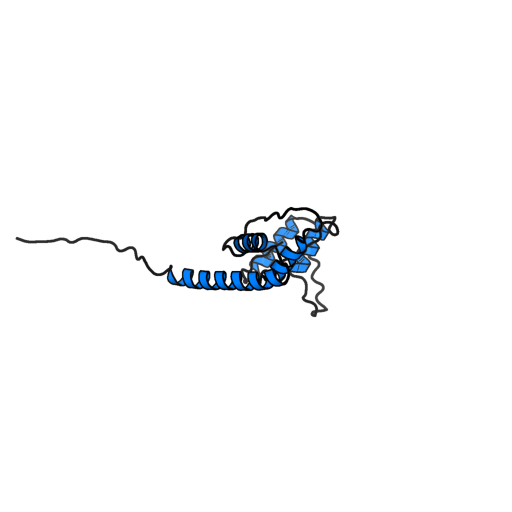.12 89 TYR A O 1
ATOM 698 N N . ALA A 1 90 ? 4.763 -2.038 6.188 1.00 83.31 90 ALA A N 1
ATOM 699 C CA . ALA A 1 90 ? 5.443 -1.433 5.066 1.00 83.31 90 ALA A CA 1
ATOM 700 C C . ALA A 1 90 ? 4.386 -1.187 3.979 1.00 83.31 90 ALA A C 1
ATOM 702 O O . ALA A 1 90 ? 3.714 -2.126 3.541 1.00 83.31 90 ALA A O 1
ATOM 703 N N . TYR A 1 91 ? 4.213 0.068 3.561 1.00 87.69 91 TYR A N 1
ATOM 704 C CA . TYR A 1 91 ? 3.240 0.433 2.536 1.00 87.69 91 TYR A CA 1
ATOM 705 C C . TYR A 1 91 ? 3.827 1.401 1.501 1.00 87.69 91 TYR A C 1
ATOM 707 O O . TYR A 1 91 ? 4.673 2.232 1.831 1.00 87.69 91 TYR A O 1
ATOM 715 N N . ALA A 1 92 ? 3.357 1.326 0.253 1.00 88.56 92 ALA A N 1
ATOM 716 C CA . ALA A 1 92 ? 3.832 2.170 -0.842 1.00 88.56 92 ALA A CA 1
ATOM 717 C C . ALA A 1 92 ? 2.672 2.829 -1.601 1.00 88.56 92 ALA A C 1
ATOM 719 O O . ALA A 1 92 ? 2.099 2.259 -2.513 1.00 88.56 92 ALA A O 1
ATOM 720 N N . CYS A 1 93 ? 2.351 4.086 -1.287 1.00 89.31 93 CYS A N 1
ATOM 721 C CA . CYS A 1 93 ? 1.318 4.822 -2.027 1.00 89.31 93 CYS A CA 1
ATOM 722 C C . CYS A 1 93 ? 1.873 5.382 -3.350 1.00 89.31 93 CYS A C 1
ATOM 724 O O . CYS A 1 93 ? 2.672 6.318 -3.306 1.00 89.31 93 CYS A O 1
ATOM 726 N N . VAL A 1 94 ? 1.457 4.876 -4.516 1.00 90.00 94 VAL A N 1
ATOM 727 C CA . VAL A 1 94 ? 1.991 5.314 -5.826 1.00 90.00 94 VAL A CA 1
ATOM 728 C C . VAL A 1 94 ? 0.926 5.973 -6.708 1.00 90.00 94 VAL A C 1
ATOM 730 O O . VAL A 1 94 ? -0.208 5.506 -6.799 1.00 90.00 94 VAL A O 1
ATOM 733 N N . ASN A 1 95 ? 1.295 7.072 -7.378 1.00 89.75 95 ASN A N 1
ATOM 734 C CA . ASN A 1 95 ? 0.437 7.741 -8.352 1.00 89.75 95 ASN A CA 1
ATOM 735 C C . ASN A 1 95 ? 0.607 7.113 -9.744 1.00 89.75 95 ASN A C 1
ATOM 737 O O . ASN A 1 95 ? 1.625 7.302 -10.411 1.00 89.75 95 ASN A O 1
ATOM 741 N N . CYS A 1 96 ? -0.421 6.405 -10.208 1.00 89.25 96 CYS A N 1
ATOM 742 C CA . CYS A 1 96 ? -0.413 5.761 -11.524 1.00 89.25 96 CYS A CA 1
ATOM 743 C C . CYS A 1 96 ? -0.449 6.759 -12.698 1.00 89.25 96 CYS A C 1
ATOM 745 O O . CYS A 1 96 ? -0.132 6.374 -13.816 1.00 89.25 96 CYS A O 1
ATOM 747 N N . ILE A 1 97 ? -0.817 8.027 -12.467 1.00 90.12 97 ILE A N 1
ATOM 748 C CA . ILE A 1 97 ? -0.811 9.067 -13.512 1.00 90.12 97 ILE A CA 1
ATOM 749 C C . ILE A 1 97 ? 0.628 9.488 -13.841 1.00 90.12 97 ILE A C 1
ATOM 751 O O . ILE A 1 97 ? 0.973 9.680 -15.002 1.00 90.12 97 ILE A O 1
ATOM 755 N N . GLU A 1 98 ? 1.477 9.601 -12.820 1.00 87.56 98 GLU A N 1
ATOM 75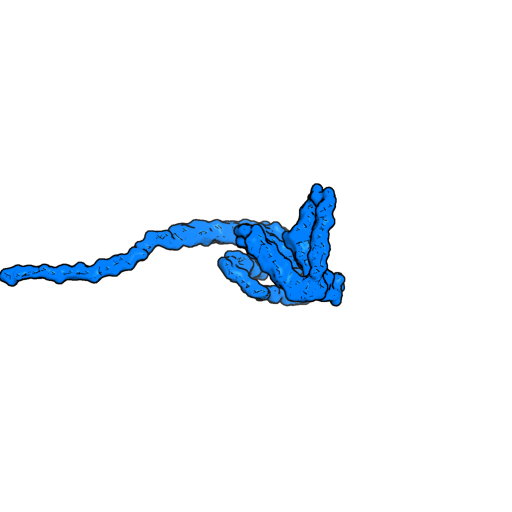6 C CA . GLU A 1 98 ? 2.902 9.922 -12.978 1.00 87.56 98 GLU A CA 1
ATOM 757 C C . GLU A 1 98 ? 3.698 8.706 -13.472 1.00 87.56 98 GLU A C 1
ATOM 759 O O . GLU A 1 98 ? 4.633 8.841 -14.260 1.00 87.56 98 GLU A O 1
ATOM 764 N N . CYS A 1 99 ? 3.297 7.501 -13.056 1.00 87.25 99 CYS A N 1
ATOM 765 C CA . CYS A 1 99 ? 3.925 6.239 -13.446 1.00 87.25 99 CYS A CA 1
ATOM 766 C C . CYS A 1 99 ? 3.305 5.667 -14.731 1.00 87.25 99 CYS A C 1
ATOM 768 O O . CYS A 1 99 ? 2.754 4.568 -14.734 1.00 87.25 99 CYS A O 1
ATOM 770 N N . TYR A 1 100 ? 3.407 6.406 -15.836 1.00 89.00 100 TYR A N 1
ATOM 771 C CA . TYR A 1 100 ? 2.788 6.044 -17.121 1.00 89.00 100 TYR A CA 1
ATOM 772 C C . TYR A 1 100 ? 3.422 4.824 -17.819 1.00 89.00 100 TYR A C 1
ATOM 774 O O . TYR A 1 100 ? 2.895 4.350 -18.825 1.00 89.00 100 TYR A O 1
ATOM 782 N N . THR A 1 101 ? 4.540 4.298 -17.304 1.00 89.88 101 THR A N 1
ATOM 783 C CA . THR A 1 101 ? 5.110 3.016 -17.743 1.00 89.88 101 THR A CA 1
ATOM 784 C C . THR A 1 101 ? 5.163 2.018 -16.583 1.00 89.88 101 THR A C 1
ATOM 786 O O . THR A 1 101 ? 5.430 2.422 -15.447 1.00 89.88 101 THR A O 1
ATOM 789 N N . PRO A 1 102 ? 4.986 0.707 -16.846 1.00 89.38 102 PRO A N 1
ATOM 790 C CA . PRO A 1 102 ? 5.133 -0.329 -15.822 1.00 89.38 102 PRO A CA 1
ATOM 791 C C . PRO A 1 102 ? 6.494 -0.279 -15.122 1.00 89.38 102 PRO A C 1
ATOM 793 O O . PRO A 1 102 ? 6.567 -0.453 -13.913 1.00 89.38 102 PRO A O 1
ATOM 796 N N . LYS A 1 103 ? 7.557 0.043 -15.868 1.00 89.44 103 LYS A N 1
ATOM 797 C CA . LYS A 1 103 ? 8.905 0.228 -15.326 1.00 89.44 103 LYS A CA 1
ATOM 798 C C . LYS A 1 103 ? 8.942 1.294 -14.230 1.00 89.44 103 LYS A C 1
ATOM 800 O O . LYS A 1 103 ? 9.391 1.007 -13.126 1.00 89.44 103 LYS A O 1
ATOM 805 N N . LEU A 1 104 ? 8.417 2.492 -14.506 1.00 88.88 104 LEU A N 1
ATOM 806 C CA . LEU A 1 104 ? 8.360 3.571 -13.513 1.00 88.88 104 LEU A CA 1
ATOM 807 C C . LEU A 1 104 ? 7.532 3.161 -12.292 1.00 88.88 104 LEU A C 1
ATOM 809 O O . LEU A 1 104 ? 7.928 3.442 -11.167 1.00 88.88 104 LEU A O 1
ATOM 813 N N . LEU A 1 105 ? 6.413 2.462 -12.505 1.00 90.38 105 LEU A N 1
ATOM 814 C CA . LEU A 1 105 ? 5.582 1.955 -11.415 1.00 90.38 105 LEU A CA 1
ATOM 815 C C . LEU A 1 105 ? 6.369 0.988 -10.517 1.00 90.38 105 LEU A C 1
ATOM 817 O O . LEU A 1 105 ? 6.384 1.157 -9.300 1.00 90.38 105 LEU A O 1
ATOM 821 N N . PHE A 1 106 ? 7.048 -0.001 -11.101 1.00 89.62 106 PHE A N 1
ATOM 822 C CA . PHE A 1 106 ? 7.816 -0.991 -10.347 1.00 89.62 106 PHE A CA 1
ATOM 823 C C . PHE A 1 106 ? 9.010 -0.367 -9.623 1.00 89.62 106 PHE A C 1
ATOM 825 O O . PHE A 1 106 ? 9.229 -0.666 -8.452 1.00 89.62 106 PHE A O 1
ATOM 832 N N . GLU A 1 107 ? 9.753 0.521 -10.283 1.00 87.44 107 GLU A N 1
ATOM 833 C CA . GLU A 1 107 ? 10.880 1.232 -9.675 1.00 87.44 107 GLU A CA 1
ATOM 834 C C . GLU A 1 107 ? 10.425 2.091 -8.490 1.00 87.44 107 GLU A C 1
ATOM 836 O O . GLU A 1 107 ? 11.034 2.023 -7.425 1.00 87.44 107 GLU A O 1
ATOM 841 N N . GLN A 1 108 ? 9.319 2.829 -8.629 1.00 87.94 108 GLN A N 1
ATOM 842 C CA . GLN A 1 108 ? 8.750 3.639 -7.546 1.00 87.94 108 GLN A CA 1
ATOM 843 C C . GLN A 1 108 ? 8.306 2.788 -6.356 1.00 87.94 108 GLN A C 1
ATOM 845 O O . GLN A 1 108 ? 8.561 3.142 -5.205 1.00 87.94 108 GLN A O 1
ATOM 850 N N . ILE A 1 109 ? 7.668 1.646 -6.618 1.00 89.50 109 ILE A N 1
ATOM 851 C CA . ILE A 1 109 ? 7.268 0.703 -5.573 1.00 89.50 109 ILE A CA 1
ATOM 852 C C . ILE A 1 109 ? 8.499 0.167 -4.830 1.00 89.50 109 ILE A C 1
ATOM 854 O O . ILE A 1 109 ? 8.563 0.251 -3.605 1.00 89.50 109 ILE A O 1
ATOM 858 N N . LEU A 1 110 ? 9.491 -0.358 -5.557 1.00 87.00 110 LEU A N 1
ATOM 859 C CA . LEU A 1 110 ? 10.707 -0.923 -4.964 1.00 87.00 110 LEU A CA 1
ATOM 860 C C . LEU A 1 110 ? 11.494 0.129 -4.179 1.00 87.00 110 LEU A C 1
ATOM 862 O O . LEU A 1 110 ? 11.976 -0.154 -3.084 1.00 87.00 110 LEU A O 1
ATOM 866 N N . PHE A 1 111 ? 11.574 1.351 -4.706 1.00 85.06 111 PHE A N 1
ATOM 867 C CA . PHE A 1 111 ? 12.220 2.470 -4.035 1.00 85.06 111 PHE A CA 1
ATOM 868 C C . PHE A 1 111 ? 11.532 2.818 -2.710 1.00 85.06 111 PHE A C 1
ATOM 870 O O . PHE A 1 111 ? 12.214 3.044 -1.718 1.00 85.06 111 PHE A O 1
ATOM 877 N N . LYS A 1 112 ? 10.195 2.801 -2.644 1.00 85.25 112 LYS A N 1
ATOM 878 C CA . LYS A 1 112 ? 9.473 3.066 -1.387 1.00 85.25 112 LYS A CA 1
ATOM 879 C C . LYS A 1 112 ? 9.667 1.986 -0.330 1.00 85.25 112 LYS A C 1
ATOM 881 O O . LYS A 1 112 ? 9.675 2.305 0.854 1.00 85.25 112 LYS A O 1
ATOM 886 N N . PHE A 1 113 ? 9.793 0.729 -0.743 1.00 83.69 113 PHE A N 1
ATOM 887 C CA . PHE A 1 113 ? 9.948 -0.380 0.197 1.00 83.69 113 PHE A CA 1
ATOM 888 C C . PHE A 1 113 ? 11.371 -0.561 0.695 1.00 83.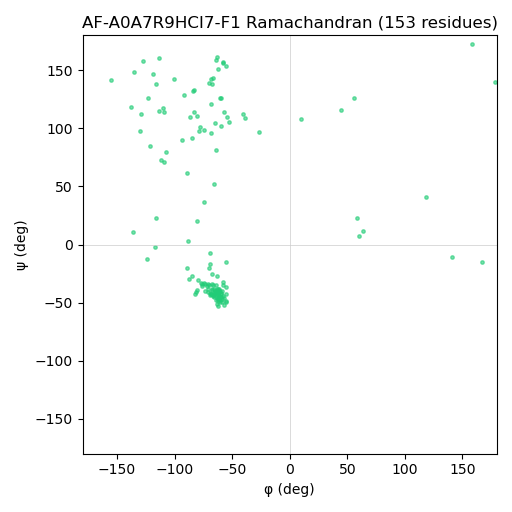69 113 PHE A C 1
ATOM 890 O O . PHE A 1 113 ? 11.575 -0.862 1.869 1.00 83.69 113 PHE A O 1
ATOM 897 N N . PHE A 1 114 ? 12.338 -0.409 -0.200 1.00 81.31 114 PHE A N 1
ATOM 898 C CA . PHE A 1 114 ? 13.701 -0.832 0.069 1.00 81.31 114 PHE A CA 1
ATOM 899 C C . PHE A 1 114 ? 14.724 0.291 -0.099 1.00 81.31 114 PHE A C 1
ATOM 901 O O . PHE A 1 114 ? 15.859 0.141 0.344 1.00 81.31 114 PHE A O 1
ATOM 908 N N . GLY A 1 115 ? 14.334 1.422 -0.692 1.00 73.31 115 GLY A N 1
ATOM 909 C CA . GLY A 1 115 ? 15.218 2.556 -0.922 1.00 73.31 115 GLY A CA 1
ATOM 910 C C . GLY A 1 115 ? 15.900 3.060 0.356 1.00 73.31 115 GLY A C 1
ATOM 911 O O . GLY A 1 115 ? 15.390 2.881 1.467 1.00 73.31 115 GLY A O 1
ATOM 912 N N . PRO A 1 116 ? 17.078 3.690 0.221 1.00 67.00 116 PRO A N 1
ATOM 913 C CA . PRO A 1 116 ? 17.831 4.187 1.358 1.00 67.00 116 PRO A CA 1
ATOM 914 C C . PRO A 1 116 ? 17.000 5.222 2.117 1.00 67.00 116 PRO A C 1
ATOM 916 O O . PRO A 1 116 ? 16.543 6.211 1.547 1.00 67.00 116 PRO A O 1
ATOM 919 N N . SER A 1 117 ? 16.832 5.011 3.423 1.00 58.34 117 SER A N 1
ATOM 920 C CA . SER A 1 117 ? 16.269 6.030 4.305 1.00 58.34 117 SER A CA 1
ATOM 921 C C . SER A 1 117 ? 17.164 7.270 4.256 1.00 58.34 117 SER A C 1
ATOM 923 O O . SER A 1 117 ? 18.371 7.141 4.487 1.00 58.34 117 SER A O 1
ATOM 925 N N . GLU A 1 118 ? 16.570 8.429 3.958 1.00 52.25 118 GLU A N 1
ATOM 926 C CA . GLU A 1 118 ? 17.145 9.783 4.029 1.00 52.25 118 GLU A CA 1
ATOM 927 C C . GLU A 1 118 ? 18.283 9.860 5.074 1.00 52.25 118 GLU A C 1
ATOM 929 O O . GLU A 1 118 ? 18.025 9.941 6.274 1.00 52.25 118 GLU A O 1
ATOM 934 N N . GLY A 1 119 ? 19.551 9.744 4.650 1.00 50.50 119 GLY A N 1
ATOM 935 C CA . GLY A 1 119 ? 20.702 9.804 5.568 1.00 50.50 119 GLY A CA 1
ATOM 936 C C . GLY A 1 119 ? 21.875 8.856 5.301 1.00 50.50 119 GLY A C 1
ATOM 937 O O . GLY A 1 119 ? 22.938 9.052 5.884 1.00 50.50 119 GLY A O 1
ATOM 938 N N . LYS A 1 120 ? 21.752 7.866 4.407 1.00 46.84 120 LYS A N 1
ATOM 939 C CA . LYS A 1 120 ? 22.910 7.098 3.903 1.00 46.84 120 LYS A CA 1
ATOM 940 C C . LYS A 1 120 ? 23.199 7.459 2.450 1.00 46.84 120 LYS A C 1
ATOM 942 O O . LYS A 1 120 ? 22.961 6.686 1.529 1.00 46.84 120 LYS A O 1
ATOM 947 N N . SER A 1 121 ? 23.711 8.669 2.253 1.00 49.31 121 SER A N 1
ATOM 948 C CA . SER A 1 121 ? 24.392 9.045 1.018 1.00 49.31 121 SER A CA 1
ATOM 949 C C . SER A 1 121 ? 25.659 8.199 0.898 1.00 49.31 121 SER A C 1
ATOM 951 O O . SER A 1 121 ? 26.589 8.419 1.671 1.00 49.31 121 SER A O 1
ATOM 953 N N . ASN A 1 122 ? 25.653 7.191 0.023 1.00 44.88 122 ASN A N 1
ATOM 954 C CA . ASN A 1 122 ? 26.780 6.798 -0.845 1.00 44.88 122 ASN A CA 1
ATOM 955 C C . ASN A 1 122 ? 26.586 5.427 -1.496 1.00 44.88 122 ASN A C 1
ATOM 957 O O . ASN A 1 122 ? 27.223 5.163 -2.511 1.00 44.88 122 ASN A O 1
ATOM 961 N N . ASP A 1 123 ? 25.647 4.617 -1.020 1.00 46.78 123 ASP A N 1
ATOM 962 C CA . ASP A 1 123 ? 25.215 3.448 -1.774 1.00 46.78 123 ASP A CA 1
ATOM 963 C C . ASP A 1 123 ? 24.005 3.879 -2.587 1.00 46.78 123 ASP A C 1
ATOM 965 O O . ASP A 1 123 ? 22.866 3.862 -2.120 1.00 46.78 123 ASP A O 1
ATOM 969 N N . LEU A 1 124 ? 24.291 4.368 -3.798 1.00 47.66 124 LEU A N 1
ATOM 970 C CA . LEU A 1 124 ? 23.330 4.464 -4.888 1.00 47.66 124 LEU A CA 1
ATOM 971 C C . LEU A 1 124 ? 22.499 3.183 -4.804 1.00 47.66 124 LEU A C 1
ATOM 973 O O . LEU A 1 124 ? 23.076 2.117 -5.025 1.00 47.66 124 LEU A O 1
ATOM 977 N N . TRP A 1 125 ? 21.222 3.271 -4.389 1.00 50.75 125 TRP A N 1
ATOM 978 C CA . TRP A 1 125 ? 20.310 2.124 -4.407 1.00 50.75 125 TRP A CA 1
ATOM 979 C C . TRP A 1 125 ? 20.613 1.422 -5.716 1.00 50.75 125 TRP A C 1
ATOM 981 O O . TRP A 1 125 ? 20.470 2.100 -6.745 1.00 50.75 125 TRP A O 1
ATOM 991 N N . PRO A 1 126 ? 21.184 0.195 -5.711 1.00 52.12 126 PRO A N 1
ATOM 992 C CA . PRO A 1 126 ? 21.605 -0.409 -6.952 1.00 52.12 126 PRO A CA 1
ATOM 993 C C . PRO A 1 126 ? 20.327 -0.407 -7.747 1.00 52.12 126 PRO A C 1
ATOM 995 O O . PRO A 1 126 ? 19.330 -0.964 -7.286 1.00 52.12 126 PRO A O 1
ATOM 998 N N . CYS A 1 127 ? 20.321 0.373 -8.829 1.00 52.03 127 CYS A N 1
ATOM 999 C CA . CYS A 1 127 ? 19.179 0.533 -9.695 1.00 52.03 127 CYS A CA 1
ATOM 1000 C C . CYS A 1 127 ? 18.987 -0.861 -10.278 1.00 52.03 127 CYS A C 1
ATOM 1002 O O . CYS A 1 127 ? 19.574 -1.204 -11.304 1.00 52.03 127 CYS A O 1
ATOM 1004 N N . ARG A 1 128 ? 18.327 -1.735 -9.506 1.00 61.59 128 ARG A N 1
ATOM 1005 C CA . ARG A 1 128 ? 18.043 -3.111 -9.852 1.00 61.59 128 ARG A CA 1
ATOM 1006 C C . ARG A 1 128 ? 17.065 -2.923 -10.974 1.00 61.59 128 ARG A C 1
ATOM 1008 O O . ARG A 1 128 ? 15.905 -2.588 -10.754 1.00 61.59 128 ARG A O 1
ATOM 1015 N N . ARG A 1 129 ? 17.629 -2.980 -12.171 1.00 68.81 129 ARG A N 1
ATOM 1016 C CA . ARG A 1 129 ? 16.959 -2.675 -13.412 1.00 68.81 129 ARG A CA 1
ATOM 1017 C C . ARG A 1 129 ? 15.718 -3.552 -13.469 1.00 68.81 129 ARG A C 1
ATOM 1019 O O . ARG A 1 129 ? 15.825 -4.770 -13.545 1.00 68.81 129 ARG A O 1
ATOM 1026 N N . CYS A 1 130 ? 14.565 -2.915 -13.330 1.00 80.06 130 CYS A N 1
ATOM 1027 C CA . CYS A 1 130 ? 13.276 -3.575 -13.255 1.00 80.06 130 CYS A CA 1
ATOM 1028 C C . CYS A 1 130 ? 12.514 -3.224 -14.528 1.00 80.06 130 CYS A C 1
ATOM 1030 O O . CYS A 1 130 ? 11.633 -2.366 -14.539 1.00 80.06 130 CYS A O 1
ATOM 1032 N N . ASP A 1 131 ? 12.942 -3.820 -15.640 1.00 82.69 131 ASP A N 1
ATOM 1033 C CA . ASP A 1 131 ? 12.353 -3.522 -16.944 1.00 82.69 131 ASP A CA 1
ATOM 1034 C C . ASP A 1 131 ? 11.031 -4.286 -17.129 1.00 82.69 131 ASP A C 1
ATOM 1036 O O . ASP A 1 131 ? 10.115 -3.788 -17.787 1.00 82.69 131 ASP A O 1
ATOM 1040 N N . TYR A 1 132 ? 10.907 -5.467 -16.509 1.00 88.81 132 TYR A N 1
ATOM 1041 C CA . TYR A 1 132 ? 9.757 -6.352 -16.663 1.00 88.81 132 TYR A CA 1
ATOM 1042 C C . TYR A 1 132 ? 9.146 -6.779 -15.324 1.00 88.81 132 TYR A C 1
ATOM 1044 O O . TYR A 1 132 ? 9.797 -6.827 -14.282 1.00 88.81 132 TYR A O 1
ATOM 1052 N N . MET A 1 133 ? 7.875 -7.189 -15.368 1.00 89.25 133 MET A N 1
ATOM 1053 C CA . MET A 1 133 ? 7.149 -7.689 -14.193 1.00 89.25 133 MET A CA 1
ATOM 1054 C C . MET A 1 133 ? 7.836 -8.902 -13.542 1.00 89.25 133 MET A C 1
ATOM 1056 O O . MET A 1 133 ? 7.758 -9.078 -12.329 1.00 89.25 133 MET A O 1
ATOM 1060 N N . ILE A 1 134 ? 8.514 -9.744 -14.329 1.00 91.06 134 ILE A N 1
ATOM 1061 C CA . ILE A 1 134 ? 9.242 -10.898 -13.789 1.00 91.06 134 ILE A CA 1
ATOM 1062 C C . ILE A 1 134 ? 10.414 -10.463 -12.902 1.00 91.06 134 ILE A C 1
ATOM 1064 O O . ILE A 1 134 ? 10.622 -11.055 -11.844 1.00 91.06 134 ILE A O 1
ATOM 1068 N N . ASP A 1 135 ? 11.110 -9.388 -13.277 1.00 89.81 135 ASP A N 1
ATOM 1069 C CA . ASP A 1 135 ? 12.210 -8.823 -12.495 1.00 89.81 135 ASP A CA 1
ATOM 1070 C C . ASP A 1 135 ? 11.675 -8.277 -11.171 1.00 89.81 135 ASP A C 1
ATOM 1072 O O . ASP A 1 135 ? 12.205 -8.595 -10.108 1.00 89.81 135 ASP A O 1
ATOM 1076 N N . PHE A 1 136 ? 10.552 -7.552 -11.226 1.00 89.69 136 PHE A N 1
ATOM 1077 C CA . PHE A 1 136 ? 9.856 -7.044 -10.044 1.00 89.69 136 PHE A CA 1
ATOM 1078 C C . PHE A 1 136 ? 9.503 -8.164 -9.056 1.00 89.69 136 PHE A C 1
ATOM 1080 O O . PHE A 1 136 ? 9.817 -8.077 -7.869 1.00 89.69 136 PHE A O 1
ATOM 1087 N N . VAL A 1 137 ? 8.891 -9.248 -9.543 1.00 90.81 137 VAL A N 1
ATOM 1088 C CA . VAL A 1 137 ? 8.504 -10.392 -8.703 1.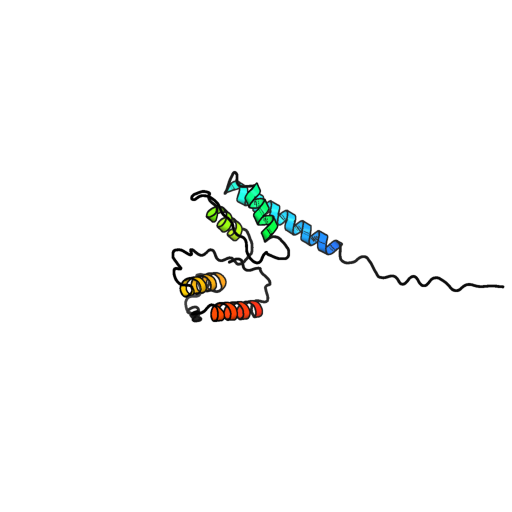00 90.81 137 VAL A CA 1
ATOM 1089 C C . VAL A 1 137 ? 9.728 -11.103 -8.126 1.00 90.81 137 VAL A C 1
ATOM 1091 O O . VAL A 1 137 ? 9.704 -11.501 -6.962 1.00 90.81 137 VAL A O 1
ATOM 1094 N N . ASN A 1 138 ? 10.796 -11.266 -8.907 1.00 89.81 138 ASN A N 1
ATOM 1095 C CA . ASN A 1 138 ? 12.028 -11.902 -8.439 1.00 89.81 138 ASN A CA 1
ATOM 1096 C C . ASN A 1 138 ? 12.703 -11.079 -7.337 1.00 89.81 138 ASN A C 1
ATOM 1098 O O . ASN A 1 138 ? 13.120 -11.646 -6.329 1.00 89.81 138 ASN A O 1
ATOM 1102 N N . ILE A 1 139 ? 12.740 -9.753 -7.491 1.00 87.56 139 ILE A N 1
ATOM 1103 C CA . ILE A 1 139 ? 13.252 -8.837 -6.468 1.00 87.56 139 ILE A CA 1
ATOM 1104 C C . ILE A 1 139 ? 12.406 -8.941 -5.196 1.00 87.56 139 ILE A C 1
ATOM 1106 O O . ILE A 1 139 ? 12.962 -9.144 -4.122 1.00 87.56 139 ILE A O 1
ATOM 1110 N N . LEU A 1 140 ? 11.074 -8.881 -5.301 1.00 87.00 140 LEU A N 1
ATOM 1111 C CA . LEU A 1 140 ? 10.194 -9.015 -4.134 1.00 87.00 140 LEU A CA 1
ATOM 1112 C C . LEU A 1 140 ? 10.382 -10.347 -3.399 1.00 87.00 140 LEU A C 1
ATOM 1114 O O . LEU A 1 140 ? 10.375 -10.363 -2.172 1.00 87.00 140 LEU A O 1
ATOM 1118 N N . LYS A 1 141 ? 10.562 -11.455 -4.127 1.00 87.56 141 LYS A N 1
ATOM 1119 C CA . LYS A 1 141 ? 10.842 -12.769 -3.528 1.00 87.56 141 LYS A CA 1
ATOM 1120 C C . LYS A 1 141 ? 12.179 -12.780 -2.793 1.00 87.56 141 LYS A C 1
ATOM 1122 O O . LYS A 1 141 ? 12.229 -13.202 -1.646 1.00 87.56 141 LYS A O 1
ATOM 1127 N N . GLN A 1 142 ? 13.232 -12.269 -3.429 1.00 85.94 142 GLN A N 1
ATOM 1128 C CA . GLN A 1 142 ? 14.564 -12.203 -2.832 1.00 85.94 142 GLN A CA 1
ATOM 1129 C C . GLN A 1 142 ? 14.564 -11.382 -1.536 1.00 85.94 142 GLN A C 1
ATOM 1131 O O . GLN A 1 142 ? 15.168 -11.788 -0.541 1.00 85.94 142 GLN A O 1
ATOM 1136 N N . GLU A 1 143 ? 13.871 -10.243 -1.530 1.00 82.31 143 GLU A N 1
ATOM 1137 C CA . GLU A 1 143 ? 13.762 -9.403 -0.338 1.00 82.31 143 GLU A CA 1
ATOM 1138 C C . GLU A 1 143 ? 12.856 -10.032 0.729 1.00 82.31 143 GLU A C 1
ATOM 1140 O O . GLU A 1 143 ? 13.170 -9.948 1.914 1.00 82.31 143 GLU A O 1
ATOM 1145 N N . ALA A 1 144 ? 11.784 -10.729 0.338 1.00 80.00 144 ALA A N 1
ATOM 1146 C CA . ALA A 1 144 ? 10.940 -11.482 1.268 1.00 80.00 144 ALA A CA 1
ATOM 1147 C C . ALA A 1 144 ? 11.694 -12.637 1.954 1.00 80.00 144 ALA A C 1
ATOM 1149 O O . ALA A 1 144 ? 11.450 -12.905 3.129 1.00 80.00 144 ALA A O 1
ATOM 1150 N N . ASP A 1 145 ? 12.625 -13.287 1.251 1.00 78.38 145 ASP A N 1
ATOM 1151 C CA . ASP A 1 145 ? 13.483 -14.337 1.814 1.00 78.38 145 ASP A CA 1
ATOM 1152 C C . ASP A 1 145 ? 14.580 -13.759 2.729 1.00 78.38 145 ASP A C 1
ATOM 1154 O O . ASP A 1 145 ? 14.953 -14.377 3.728 1.00 78.38 145 ASP A O 1
ATOM 1158 N N . SER A 1 146 ? 15.085 -12.561 2.413 1.00 73.94 146 SER A N 1
ATOM 1159 C CA . SER A 1 146 ? 16.166 -11.893 3.157 1.00 73.94 146 SER A CA 1
ATOM 1160 C C . SER A 1 146 ? 15.666 -11.196 4.430 1.00 73.94 146 SER A C 1
ATOM 1162 O O . SER A 1 146 ? 16.319 -11.237 5.477 1.00 73.94 146 SER A O 1
ATOM 1164 N N . HIS A 1 147 ? 14.487 -10.572 4.375 1.00 63.78 147 HIS A N 1
ATOM 1165 C CA . HIS A 1 147 ? 13.857 -9.909 5.511 1.00 63.78 147 HIS A CA 1
ATOM 1166 C C . HIS A 1 147 ? 13.058 -10.915 6.354 1.00 63.78 147 HIS A C 1
ATOM 1168 O O . HIS A 1 147 ? 11.860 -11.113 6.182 1.00 63.78 147 HIS A O 1
ATOM 1174 N N . VAL A 1 148 ? 13.714 -11.489 7.368 1.00 52.38 148 VAL A N 1
ATOM 1175 C CA . VAL A 1 148 ? 13.114 -12.396 8.378 1.00 52.38 148 VAL A CA 1
ATOM 1176 C C . VAL A 1 148 ? 11.907 -11.772 9.119 1.00 52.38 148 VAL A C 1
ATOM 1178 O O . VAL A 1 148 ? 11.108 -12.468 9.755 1.00 52.38 148 VAL A O 1
ATOM 1181 N N . THR A 1 149 ? 11.722 -10.454 9.036 1.00 52.19 149 THR A N 1
ATOM 1182 C CA . THR A 1 149 ? 10.564 -9.756 9.596 1.00 52.19 149 THR A CA 1
ATOM 1183 C C . THR A 1 149 ? 9.332 -9.933 8.702 1.00 52.19 149 THR A C 1
ATOM 1185 O O . THR A 1 149 ? 9.176 -9.223 7.714 1.00 52.19 149 THR A O 1
ATOM 1188 N N . LYS A 1 150 ? 8.423 -10.838 9.097 1.00 57.88 150 LYS A N 1
ATOM 1189 C CA . LYS A 1 150 ? 7.097 -11.100 8.489 1.00 57.88 150 LYS A CA 1
ATOM 1190 C C . LYS A 1 150 ? 6.116 -9.920 8.616 1.00 57.88 150 LYS A C 1
ATOM 1192 O O . LYS A 1 150 ? 5.014 -10.077 9.143 1.00 57.88 150 LYS A O 1
ATOM 1197 N N . GLN A 1 151 ? 6.518 -8.722 8.216 1.00 66.06 151 GLN A N 1
ATOM 1198 C CA . GLN A 1 151 ? 5.607 -7.588 8.144 1.00 66.06 151 GLN A CA 1
ATOM 1199 C C . GLN A 1 151 ? 4.871 -7.661 6.805 1.00 66.06 151 GLN A C 1
ATOM 1201 O O . GLN A 1 151 ? 5.509 -7.901 5.780 1.00 66.06 151 GLN A O 1
ATOM 1206 N N . PRO A 1 152 ? 3.541 -7.513 6.786 1.00 71.06 152 PRO A N 1
ATOM 1207 C CA . PRO A 1 152 ? 2.815 -7.508 5.530 1.00 71.06 152 PRO A CA 1
ATOM 1208 C C . PRO A 1 152 ? 3.152 -6.258 4.712 1.00 71.06 152 PRO A C 1
ATOM 1210 O O . PRO A 1 152 ? 3.229 -5.156 5.256 1.00 71.06 152 PRO A O 1
ATOM 1213 N N . LEU A 1 153 ? 3.331 -6.455 3.405 1.00 78.12 153 LEU A N 1
ATOM 1214 C CA . LEU A 1 153 ? 3.543 -5.393 2.424 1.00 78.12 153 LEU A CA 1
ATOM 1215 C C . LEU A 1 153 ? 2.191 -4.971 1.842 1.00 78.12 153 LEU A C 1
ATOM 1217 O O . LEU A 1 153 ? 1.430 -5.824 1.380 1.00 78.12 153 LEU A O 1
ATOM 1221 N N . ILE A 1 154 ? 1.901 -3.670 1.851 1.00 80.75 154 ILE A N 1
ATOM 1222 C CA . ILE A 1 154 ? 0.713 -3.093 1.210 1.00 80.75 154 ILE A CA 1
ATOM 1223 C C . ILE A 1 154 ? 1.145 -2.206 0.042 1.00 80.75 154 ILE A C 1
ATOM 1225 O O . ILE A 1 154 ? 1.797 -1.180 0.230 1.00 80.75 154 ILE A O 1
ATOM 1229 N N . LEU A 1 155 ? 0.764 -2.620 -1.161 1.00 79.88 155 LEU A N 1
ATOM 1230 C CA . LEU A 1 155 ? 0.970 -1.901 -2.419 1.00 79.88 155 LEU A CA 1
ATOM 1231 C C . LEU A 1 155 ? -0.224 -0.989 -2.717 1.00 79.88 155 LEU A C 1
ATOM 1233 O O . LEU A 1 155 ? -1.369 -1.444 -2.491 1.00 79.88 155 LEU A O 1
#